Protein AF-A0A7S1MMY6-F1 (afdb_monomer_lite)

InterPro domains:
  IPR017853 Glycoside hydrolase superfamily [SSF51445] (2-80)

Sequence (118 aa):
HTAHFVENHDEPRSAAALGGQQQAFVGSVVASTIPGLRLFYFGQFDGFSAKLDVQLRRATKQAPNEALHRQYTALLRVLKDNVFHEGVWKYIPVPKVGSGWRLAAWRWASRDGAKKRL

Radius of gyration: 16.98 Å; chains: 1; bounding box: 49×42×37 Å

pLDDT: mean 91.12, std 12.43, range [36.44, 98.62]

Secondary structure (DSSP, 8-state):
--EE-S--SSSPPHHHHTTSHHHHHHHHHHHHHSSSEE---TTTTTT--S---GGGT--------HHHHHHHHHHHHHHTSTHHHHSEEEEEPPP-TTTGGG--EEEEE-S--S----

Organism: Alexandrium catenella (NCBI:txid2925)

Structure (mmCIF, N/CA/C/O backbone):
data_AF-A0A7S1MMY6-F1
#
_entry.id   AF-A0A7S1MMY6-F1
#
loop_
_atom_site.group_PDB
_atom_site.id
_atom_site.type_symbol
_atom_site.label_atom_id
_atom_site.label_alt_id
_atom_site.label_comp_id
_atom_site.label_asym_id
_atom_site.label_entity_id
_atom_site.label_seq_id
_atom_site.pdbx_PDB_ins_code
_atom_site.Cartn_x
_atom_site.Cartn_y
_atom_site.Cartn_z
_atom_site.occupancy
_atom_site.B_iso_or_equiv
_atom_site.auth_seq_id
_atom_site.auth_comp_id
_atom_site.auth_asym_id
_atom_site.auth_atom_id
_atom_site.pdbx_PDB_model_num
ATOM 1 N N . HIS A 1 1 ? 0.241 -11.903 16.278 1.00 72.19 1 HIS A N 1
ATOM 2 C CA . HIS A 1 1 ? 0.608 -10.691 15.513 1.00 72.19 1 HIS A CA 1
ATOM 3 C C . HIS A 1 1 ? 0.697 -11.046 14.035 1.00 72.19 1 HIS A C 1
ATOM 5 O O . HIS A 1 1 ? 1.135 -12.149 13.739 1.00 72.19 1 HIS A O 1
ATOM 11 N N . THR A 1 2 ? 0.257 -10.166 13.132 1.00 93.81 2 THR A N 1
ATOM 12 C CA . THR A 1 2 ? 0.334 -10.357 11.669 1.00 93.81 2 THR A CA 1
ATOM 13 C C . THR A 1 2 ? 1.368 -9.412 11.060 1.00 93.81 2 THR A C 1
ATOM 15 O O . THR A 1 2 ? 1.646 -8.351 11.627 1.00 93.81 2 THR A O 1
ATOM 18 N N . ALA A 1 3 ? 1.918 -9.782 9.906 1.00 96.00 3 ALA A N 1
ATOM 19 C CA . ALA A 1 3 ? 2.784 -8.936 9.094 1.00 96.00 3 ALA A CA 1
ATOM 20 C C . ALA A 1 3 ? 2.180 -8.778 7.701 1.00 96.00 3 ALA A C 1
ATOM 22 O O . ALA A 1 3 ? 1.674 -9.747 7.140 1.00 96.00 3 ALA A O 1
ATOM 23 N N . HIS A 1 4 ? 2.242 -7.563 7.165 1.00 97.19 4 HIS A N 1
ATOM 24 C CA . HIS A 1 4 ? 1.648 -7.201 5.886 1.00 97.19 4 HIS A CA 1
ATOM 25 C C . HIS A 1 4 ? 2.718 -6.631 4.963 1.00 97.19 4 HIS A C 1
ATOM 27 O O . HIS A 1 4 ? 3.484 -5.740 5.344 1.00 97.19 4 HIS A O 1
ATOM 33 N N . PHE A 1 5 ? 2.760 -7.161 3.748 1.00 97.06 5 PHE A N 1
ATOM 34 C CA . PHE A 1 5 ? 3.650 -6.754 2.669 1.00 97.06 5 PHE A CA 1
ATOM 35 C C . PHE A 1 5 ? 2.999 -7.098 1.333 1.00 97.06 5 PHE A C 1
ATOM 37 O O . PHE A 1 5 ? 2.087 -7.920 1.277 1.00 97.06 5 PHE A O 1
ATOM 44 N N . VAL A 1 6 ? 3.465 -6.461 0.262 1.00 97.19 6 VAL A N 1
ATOM 45 C CA . VAL A 1 6 ? 3.026 -6.766 -1.111 1.00 97.19 6 VAL A CA 1
ATOM 46 C C . VAL A 1 6 ? 4.112 -7.431 -1.945 1.00 97.19 6 VAL A C 1
ATOM 48 O O . VAL A 1 6 ? 3.870 -7.788 -3.091 1.00 97.19 6 VAL A O 1
ATOM 51 N N . GLU A 1 7 ? 5.323 -7.543 -1.404 1.00 94.94 7 GLU A N 1
ATOM 52 C CA . GLU A 1 7 ? 6.489 -7.977 -2.156 1.00 94.94 7 GLU A CA 1
ATOM 53 C C . GLU A 1 7 ? 7.519 -8.650 -1.249 1.00 94.94 7 GLU A C 1
ATOM 55 O O . GLU A 1 7 ? 7.776 -8.192 -0.134 1.00 94.94 7 GLU A O 1
ATOM 60 N N . ASN A 1 8 ? 8.115 -9.732 -1.743 1.00 93.50 8 ASN A N 1
ATOM 61 C CA . ASN A 1 8 ? 9.243 -10.429 -1.137 1.00 93.50 8 ASN A CA 1
ATOM 62 C C . ASN A 1 8 ? 10.214 -10.900 -2.243 1.00 93.50 8 ASN A C 1
ATOM 64 O O . ASN A 1 8 ? 10.113 -10.477 -3.393 1.00 93.50 8 ASN A O 1
ATOM 68 N N . HIS A 1 9 ? 11.184 -11.745 -1.891 1.00 90.50 9 HIS A N 1
ATOM 69 C CA . HIS A 1 9 ? 12.194 -12.250 -2.827 1.00 90.50 9 HIS A CA 1
ATOM 70 C C . HIS A 1 9 ? 11.784 -13.534 -3.575 1.00 90.50 9 HIS A C 1
ATOM 72 O O . HIS A 1 9 ? 12.388 -13.869 -4.596 1.00 90.50 9 HIS A O 1
ATOM 78 N N . ASP A 1 10 ? 10.773 -14.250 -3.085 1.00 90.81 10 ASP A N 1
ATOM 79 C CA . ASP A 1 10 ? 10.361 -15.554 -3.610 1.00 90.81 10 ASP A CA 1
ATOM 80 C C . ASP A 1 10 ? 9.364 -15.421 -4.768 1.00 90.81 10 ASP A C 1
ATOM 82 O O . ASP A 1 10 ? 9.362 -16.235 -5.697 1.00 90.81 10 ASP A O 1
ATOM 86 N N . GLU A 1 11 ? 8.577 -14.349 -4.781 1.00 91.69 11 GLU A N 1
ATOM 87 C CA . GLU A 1 11 ? 7.531 -14.086 -5.771 1.00 91.69 11 GLU A CA 1
ATOM 88 C C . GLU A 1 11 ? 7.954 -13.028 -6.812 1.00 91.69 11 GLU A C 1
ATOM 90 O O . GLU A 1 11 ? 8.955 -12.322 -6.636 1.00 91.69 11 GLU A O 1
ATOM 95 N N . PRO A 1 12 ? 7.239 -12.911 -7.949 1.00 92.81 12 PRO A N 1
ATOM 96 C CA . PRO A 1 12 ? 7.363 -11.746 -8.819 1.00 92.81 12 PRO A CA 1
ATOM 97 C C . PRO A 1 12 ? 7.111 -10.449 -8.045 1.00 92.81 12 PRO A C 1
ATOM 99 O O . PRO A 1 12 ? 6.294 -10.410 -7.127 1.00 92.81 12 PRO A O 1
ATOM 102 N N . ARG A 1 13 ? 7.776 -9.360 -8.445 1.00 95.38 13 ARG A N 1
ATOM 103 C CA . ARG A 1 13 ? 7.569 -8.066 -7.786 1.00 95.38 13 ARG A CA 1
ATOM 104 C C . ARG A 1 13 ? 6.124 -7.600 -7.914 1.00 95.38 13 ARG A C 1
ATOM 106 O O . ARG A 1 13 ? 5.463 -7.848 -8.925 1.00 95.38 13 ARG A O 1
ATOM 113 N N . SER A 1 14 ? 5.664 -6.845 -6.922 1.00 96.81 14 SER A N 1
ATOM 114 C CA . SER A 1 14 ? 4.295 -6.333 -6.840 1.00 96.81 14 SER A CA 1
ATOM 115 C C . SER A 1 14 ? 3.905 -5.526 -8.082 1.00 96.81 14 SER A C 1
ATOM 117 O O . SER A 1 14 ? 2.798 -5.676 -8.593 1.00 96.81 14 SER A O 1
ATOM 119 N N . ALA A 1 15 ? 4.833 -4.738 -8.636 1.00 96.50 15 ALA A N 1
ATOM 120 C CA . ALA A 1 15 ? 4.615 -3.978 -9.867 1.00 96.50 15 ALA A CA 1
ATOM 121 C C . ALA A 1 15 ? 4.309 -4.869 -11.085 1.00 96.50 15 ALA A C 1
ATOM 123 O O . ALA A 1 15 ? 3.572 -4.444 -11.972 1.00 96.50 15 ALA A O 1
ATOM 124 N N . ALA A 1 16 ? 4.844 -6.093 -11.129 1.00 94.75 16 ALA A N 1
ATOM 125 C CA . ALA A 1 16 ? 4.544 -7.071 -12.172 1.00 94.75 16 ALA A CA 1
ATOM 126 C C . ALA A 1 16 ? 3.257 -7.858 -11.867 1.00 94.75 16 ALA A C 1
ATOM 128 O O . ALA A 1 16 ? 2.446 -8.072 -12.762 1.00 94.75 16 ALA A O 1
ATOM 129 N N . ALA A 1 17 ? 3.045 -8.252 -10.607 1.00 95.56 17 ALA A N 1
ATOM 130 C CA . ALA A 1 17 ? 1.915 -9.092 -10.203 1.00 95.56 17 ALA A CA 1
ATOM 131 C C . ALA A 1 17 ? 0.571 -8.343 -10.116 1.00 95.56 17 ALA A C 1
ATOM 133 O O . ALA A 1 17 ? -0.479 -8.932 -10.360 1.00 95.56 17 ALA A O 1
ATOM 134 N N . LEU A 1 18 ? 0.584 -7.050 -9.774 1.00 95.38 18 LEU A N 1
ATOM 135 C CA . LEU A 1 18 ? -0.625 -6.259 -9.496 1.00 95.38 18 LEU A CA 1
ATOM 136 C C . LEU A 1 18 ? -1.055 -5.353 -10.661 1.00 95.38 18 LEU A C 1
ATOM 138 O O . LEU A 1 18 ? -1.979 -4.558 -10.510 1.00 95.38 18 LEU A O 1
ATOM 142 N N . GLY A 1 19 ? -0.421 -5.473 -11.829 1.00 94.81 19 GLY A N 1
ATOM 143 C CA . GLY A 1 19 ? -0.809 -4.722 -13.029 1.00 94.81 19 GLY A CA 1
ATOM 144 C C . GLY A 1 19 ? -0.174 -3.336 -13.156 1.00 94.81 19 GLY A C 1
ATOM 145 O O . GLY A 1 19 ? -0.718 -2.481 -13.851 1.00 94.81 19 GLY A O 1
ATOM 146 N N . GLY A 1 20 ? 0.972 -3.111 -12.508 1.00 97.06 20 GLY A N 1
ATOM 147 C CA . GLY A 1 20 ? 1.773 -1.899 -12.659 1.00 97.06 20 GLY A CA 1
ATOM 148 C C . GLY A 1 20 ? 2.217 -1.274 -11.338 1.00 97.06 20 GLY A C 1
ATOM 149 O O . GLY A 1 20 ? 1.762 -1.626 -10.249 1.00 97.06 20 GLY A O 1
ATOM 150 N N . GLN A 1 21 ? 3.113 -0.291 -11.443 1.00 97.56 21 GLN A N 1
ATOM 151 C CA . GLN A 1 21 ? 3.682 0.425 -10.294 1.00 97.56 21 GLN A CA 1
ATOM 152 C C . GLN A 1 21 ? 2.619 1.142 -9.445 1.00 97.56 21 GLN A C 1
ATOM 154 O O . GLN A 1 21 ? 2.726 1.169 -8.221 1.00 97.56 21 GLN A O 1
ATOM 159 N N . GLN A 1 22 ? 1.582 1.706 -10.075 1.00 97.88 22 GLN A N 1
ATOM 160 C CA . GLN A 1 22 ? 0.532 2.433 -9.354 1.00 97.88 22 GLN A CA 1
ATOM 161 C C . GLN A 1 22 ? -0.377 1.485 -8.564 1.00 97.88 22 GLN A C 1
ATOM 163 O O . GLN A 1 22 ? -0.681 1.745 -7.404 1.00 97.88 22 GLN A O 1
ATOM 168 N N . GLN A 1 23 ? -0.755 0.345 -9.139 1.00 97.69 23 GLN A N 1
ATOM 169 C CA . GLN A 1 23 ? -1.536 -0.686 -8.456 1.00 97.69 23 GLN A CA 1
ATOM 170 C C . GLN A 1 23 ? -0.741 -1.311 -7.304 1.00 97.69 23 GLN A C 1
ATOM 172 O O . GLN A 1 23 ? -1.282 -1.512 -6.217 1.00 97.69 23 GLN A O 1
ATOM 177 N N . ALA A 1 24 ? 0.561 -1.534 -7.500 1.00 98.06 24 ALA A N 1
ATOM 178 C CA . ALA A 1 24 ? 1.464 -1.966 -6.439 1.00 98.06 24 ALA A CA 1
ATOM 179 C C . ALA A 1 24 ? 1.572 -0.952 -5.290 1.00 98.06 24 ALA A C 1
ATOM 181 O O . ALA A 1 24 ? 1.537 -1.328 -4.114 1.00 98.06 24 ALA A O 1
ATOM 182 N N . PHE A 1 25 ? 1.644 0.343 -5.608 1.00 98.56 25 PHE A N 1
ATOM 183 C CA . PHE A 1 25 ? 1.600 1.402 -4.602 1.00 98.56 25 PHE A CA 1
ATOM 184 C C . PHE A 1 25 ? 0.279 1.401 -3.828 1.00 98.56 25 PHE A C 1
ATOM 186 O O . PHE A 1 25 ? 0.302 1.431 -2.600 1.00 98.56 25 PHE A O 1
A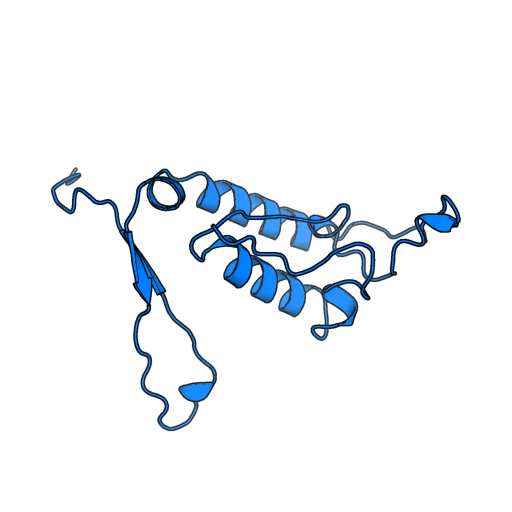TOM 193 N N . VAL A 1 26 ? -0.868 1.276 -4.506 1.00 98.12 26 VAL A N 1
ATOM 194 C CA . VAL A 1 26 ? -2.180 1.163 -3.843 1.00 98.12 26 VAL A CA 1
ATOM 195 C C . VAL A 1 26 ? -2.227 -0.056 -2.916 1.00 98.12 26 VAL A C 1
ATOM 197 O O . VAL A 1 26 ? -2.650 0.070 -1.767 1.00 98.12 26 VAL A O 1
ATOM 200 N N . GLY A 1 27 ? -1.726 -1.213 -3.357 1.00 98.00 27 GLY A N 1
ATOM 201 C CA . GLY A 1 27 ? -1.592 -2.396 -2.501 1.00 98.00 27 GLY A CA 1
ATOM 202 C C . GLY A 1 27 ? -0.718 -2.133 -1.270 1.00 98.00 27 GLY A C 1
ATOM 203 O O . GLY A 1 27 ? -1.049 -2.557 -0.164 1.00 98.00 27 GLY A O 1
ATOM 204 N N . SER A 1 28 ? 0.361 -1.367 -1.433 1.00 98.31 28 SER A N 1
ATOM 205 C CA . SER A 1 28 ? 1.249 -0.978 -0.332 1.00 98.31 28 SER A CA 1
ATOM 206 C C . SER A 1 28 ? 0.566 -0.040 0.657 1.00 98.31 28 SER A C 1
ATOM 208 O O . SER A 1 28 ? 0.741 -0.194 1.864 1.00 98.31 28 SER A O 1
ATOM 210 N N . VAL A 1 29 ? -0.251 0.904 0.181 1.00 98.50 29 VAL A N 1
ATOM 211 C CA . VAL A 1 29 ? -1.094 1.751 1.040 1.00 98.50 29 VAL A CA 1
ATOM 212 C C . VAL A 1 29 ? -2.033 0.877 1.870 1.00 98.50 29 VAL A C 1
ATOM 214 O O . VAL A 1 29 ? -2.098 1.049 3.084 1.00 98.50 29 VAL A O 1
ATOM 217 N N . VAL A 1 30 ? -2.701 -0.103 1.257 1.00 97.94 30 VAL A N 1
ATOM 218 C CA . VAL A 1 30 ? -3.582 -1.048 1.966 1.00 97.94 30 VAL A CA 1
ATOM 219 C C . VAL A 1 30 ? -2.802 -1.824 3.033 1.00 97.94 30 VAL A C 1
ATOM 221 O O . VAL A 1 30 ? -3.125 -1.723 4.215 1.00 97.94 30 VAL A O 1
ATOM 224 N N . ALA A 1 31 ? -1.744 -2.542 2.641 1.00 97.81 31 ALA A N 1
ATOM 225 C CA . ALA A 1 31 ? -0.947 -3.388 3.534 1.00 97.81 31 ALA A CA 1
ATOM 226 C C . ALA A 1 31 ? -0.345 -2.597 4.705 1.00 97.81 31 ALA A C 1
ATOM 228 O O . ALA A 1 31 ? -0.296 -3.072 5.838 1.00 97.81 31 ALA A O 1
ATOM 229 N N . SER A 1 32 ? 0.087 -1.364 4.442 1.00 97.88 32 SER A N 1
ATOM 230 C CA . SER A 1 32 ? 0.737 -0.517 5.440 1.00 97.88 32 SER A CA 1
ATOM 231 C C . SER A 1 32 ? -0.234 0.226 6.361 1.00 97.88 32 SER A C 1
ATOM 233 O O . SER A 1 32 ? 0.181 0.691 7.417 1.00 97.88 32 SER A O 1
ATOM 235 N N . THR A 1 33 ? -1.521 0.331 6.024 1.00 97.62 33 THR A N 1
ATOM 236 C CA . THR A 1 33 ? -2.504 1.083 6.829 1.00 97.62 33 THR A CA 1
ATOM 237 C C . THR A 1 33 ? -3.522 0.195 7.544 1.00 97.62 33 THR A C 1
ATOM 239 O O . THR A 1 33 ? -4.459 0.716 8.150 1.00 97.62 33 THR A O 1
ATOM 242 N N . ILE A 1 34 ? -3.330 -1.124 7.550 1.00 97.12 34 ILE A N 1
ATOM 243 C CA . ILE A 1 34 ? -4.058 -2.066 8.415 1.00 97.12 34 ILE A CA 1
ATOM 244 C C . ILE A 1 34 ? -3.200 -2.482 9.630 1.00 97.12 34 ILE A C 1
ATOM 246 O O . ILE A 1 34 ? -1.979 -2.306 9.608 1.00 97.12 34 ILE A O 1
ATOM 250 N N . PRO A 1 35 ? -3.797 -2.991 10.728 1.00 96.25 35 PRO A N 1
ATOM 251 C CA . PRO A 1 35 ? -3.050 -3.335 11.940 1.00 96.25 35 PRO A CA 1
ATOM 252 C C . PRO A 1 35 ? -2.070 -4.491 11.726 1.00 96.25 35 PRO A C 1
ATOM 254 O O . PRO A 1 35 ? -2.452 -5.545 11.218 1.00 96.25 35 PRO A O 1
ATOM 257 N N . GLY A 1 36 ? -0.827 -4.323 12.175 1.00 95.38 36 GLY A N 1
ATOM 258 C CA . GLY A 1 36 ? 0.222 -5.340 12.089 1.00 95.38 36 GLY A CA 1
ATOM 259 C C . GLY A 1 36 ? 1.594 -4.742 11.794 1.00 95.38 36 GLY A C 1
ATOM 260 O O . GLY A 1 36 ? 1.755 -3.523 11.719 1.00 95.38 36 GLY A O 1
ATOM 261 N N . LEU A 1 37 ? 2.586 -5.617 11.624 1.00 96.06 37 LEU A N 1
ATOM 262 C CA . LEU A 1 37 ? 3.899 -5.231 11.111 1.00 96.06 37 LEU A CA 1
ATOM 263 C C . LEU A 1 37 ? 3.777 -4.816 9.641 1.00 96.06 37 LEU A C 1
ATOM 265 O O . LEU A 1 37 ? 3.039 -5.437 8.878 1.00 96.06 37 LEU A O 1
ATOM 269 N N . ARG A 1 38 ? 4.528 -3.786 9.250 1.00 96.25 38 ARG A N 1
ATOM 270 C CA . ARG A 1 38 ? 4.568 -3.245 7.886 1.00 96.25 38 ARG A CA 1
ATOM 271 C C . ARG A 1 38 ? 5.942 -3.533 7.318 1.00 96.25 38 ARG A C 1
ATOM 273 O O . ARG A 1 38 ? 6.927 -3.057 7.880 1.00 96.25 38 ARG A O 1
ATOM 280 N N . LEU A 1 39 ? 6.014 -4.300 6.240 1.00 97.12 39 LEU A N 1
ATOM 281 C CA . LEU A 1 39 ? 7.284 -4.620 5.598 1.00 97.12 39 LEU A CA 1
ATOM 282 C C . LEU A 1 39 ? 7.273 -4.094 4.163 1.00 97.12 39 LEU A C 1
ATOM 284 O O . LEU A 1 39 ? 6.302 -4.261 3.427 1.00 97.12 39 LEU A O 1
ATOM 288 N N . PHE A 1 40 ? 8.374 -3.449 3.791 1.00 97.50 40 PHE A N 1
ATOM 289 C CA . PHE A 1 40 ? 8.634 -2.959 2.444 1.00 97.50 40 PHE A CA 1
ATOM 290 C C . PHE A 1 40 ? 9.899 -3.628 1.923 1.00 97.50 40 PHE A C 1
ATOM 292 O O . PHE A 1 40 ? 10.855 -3.823 2.677 1.00 97.50 40 PHE A O 1
ATOM 299 N N . TYR A 1 41 ? 9.905 -3.979 0.642 1.00 95.69 41 TYR A N 1
ATOM 300 C CA . TYR A 1 41 ? 11.021 -4.678 0.023 1.00 95.69 41 TYR A CA 1
ATOM 301 C C . TYR A 1 41 ? 11.971 -3.714 -0.704 1.00 95.69 41 TYR A C 1
ATOM 303 O O . TYR A 1 41 ? 11.575 -2.658 -1.201 1.00 95.69 41 TYR A O 1
ATOM 311 N N . PHE A 1 42 ? 13.255 -4.066 -0.772 1.00 92.69 42 PHE A N 1
ATOM 312 C CA . PHE A 1 42 ? 14.276 -3.232 -1.410 1.00 92.69 42 PHE A CA 1
ATOM 313 C C . PHE A 1 42 ? 13.953 -2.975 -2.891 1.00 92.69 42 PHE A C 1
ATOM 315 O O . PHE A 1 42 ? 13.739 -3.924 -3.648 1.00 92.69 42 PHE A O 1
ATOM 322 N N . GLY A 1 43 ? 13.952 -1.706 -3.316 1.00 94.31 43 GLY A N 1
ATOM 323 C CA . GLY A 1 43 ? 13.611 -1.282 -4.683 1.00 94.31 43 GLY A CA 1
ATOM 324 C C . GLY A 1 43 ? 12.109 -1.121 -4.955 1.00 94.31 43 GLY A C 1
ATOM 325 O O . GLY A 1 43 ? 11.727 -0.677 -6.036 1.00 94.31 43 GLY A O 1
ATOM 326 N N . GLN A 1 44 ? 11.245 -1.430 -3.979 1.00 96.12 44 GLN A N 1
ATOM 327 C CA . GLN A 1 44 ? 9.794 -1.260 -4.109 1.00 96.12 44 GLN A CA 1
ATOM 328 C C . GLN A 1 44 ? 9.410 0.216 -4.302 1.00 96.1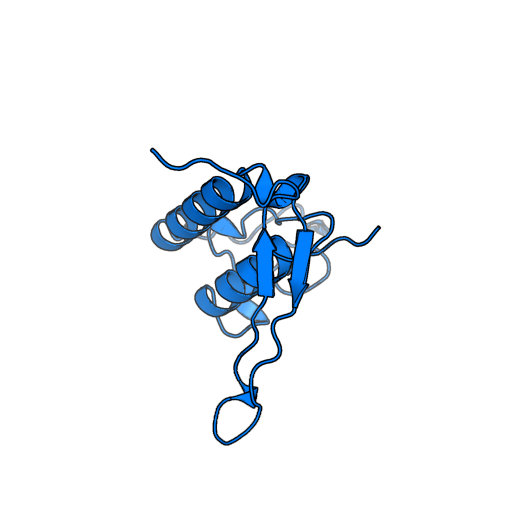2 44 GLN A C 1
ATOM 330 O O . GLN A 1 44 ? 8.539 0.531 -5.112 1.00 96.12 44 GLN A O 1
ATOM 335 N N . PHE A 1 45 ? 10.082 1.136 -3.598 1.00 97.69 45 PHE A N 1
ATOM 336 C CA . PHE A 1 45 ? 9.792 2.575 -3.694 1.00 97.69 45 PHE A CA 1
ATOM 337 C C . PHE A 1 45 ? 10.261 3.178 -5.014 1.00 97.69 45 PHE A C 1
ATOM 339 O O . PHE A 1 45 ? 9.675 4.139 -5.505 1.00 97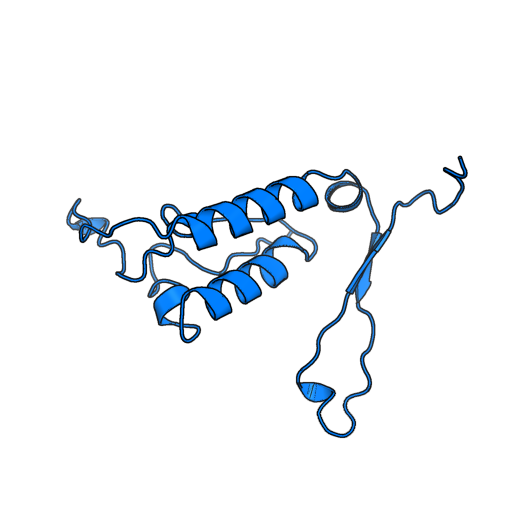.69 45 PHE A O 1
ATOM 346 N N . ASP A 1 46 ? 11.281 2.561 -5.600 1.00 96.94 46 ASP A N 1
ATOM 347 C CA . ASP A 1 46 ? 11.850 2.920 -6.893 1.00 96.94 46 ASP A CA 1
ATOM 348 C C . ASP A 1 46 ? 11.053 2.319 -8.060 1.00 96.94 46 ASP A C 1
ATOM 350 O O . ASP A 1 46 ? 11.309 2.640 -9.219 1.00 96.94 46 ASP A O 1
ATOM 354 N N . GLY A 1 47 ? 10.061 1.470 -7.767 1.00 95.44 47 GLY A N 1
ATOM 355 C CA . GLY A 1 47 ? 9.168 0.882 -8.760 1.00 95.44 47 GLY A CA 1
ATOM 356 C C . GLY A 1 47 ? 9.793 -0.257 -9.553 1.00 95.44 47 GLY A C 1
ATOM 357 O O . GLY A 1 47 ? 9.360 -0.520 -10.678 1.00 95.44 47 GLY A O 1
ATOM 358 N N . PHE A 1 48 ? 10.806 -0.923 -8.996 1.00 95.25 48 PHE A N 1
ATOM 359 C CA . PHE A 1 48 ? 11.435 -2.063 -9.654 1.00 95.25 48 PHE A CA 1
ATOM 360 C C . PHE A 1 48 ? 10.397 -3.159 -9.917 1.00 95.25 48 PHE A C 1
ATOM 362 O O . PHE A 1 48 ? 9.615 -3.521 -9.041 1.00 95.25 48 PHE A O 1
ATOM 369 N N . SER A 1 49 ? 10.390 -3.688 -11.139 1.00 93.75 49 SER A N 1
ATOM 370 C CA . SER A 1 49 ? 9.431 -4.698 -11.600 1.00 93.75 49 SER A CA 1
ATOM 371 C C . SER A 1 49 ? 10.091 -6.038 -11.916 1.00 93.75 49 SER A C 1
ATOM 373 O O . SER A 1 49 ? 9.436 -7.075 -11.835 1.00 93.75 49 SER A O 1
ATOM 375 N N . ALA A 1 50 ? 11.394 -6.050 -12.213 1.00 89.69 50 ALA A N 1
ATOM 376 C CA . ALA A 1 50 ? 12.136 -7.295 -12.381 1.00 89.69 50 ALA A CA 1
ATOM 377 C C . ALA A 1 50 ? 12.368 -7.989 -11.027 1.00 89.69 50 ALA A C 1
ATOM 379 O O . ALA A 1 50 ? 12.819 -7.356 -10.062 1.00 89.69 50 ALA A O 1
ATOM 380 N N . LYS A 1 51 ? 12.095 -9.300 -10.968 1.00 83.88 51 LYS A N 1
ATOM 381 C CA . LYS A 1 51 ? 12.403 -10.137 -9.800 1.00 83.88 51 LYS A CA 1
ATOM 382 C C . LYS A 1 51 ? 13.898 -10.045 -9.473 1.00 83.88 51 LYS A C 1
ATOM 384 O O . LYS A 1 51 ? 14.739 -10.004 -10.370 1.00 83.88 51 LYS A O 1
ATOM 389 N N . LEU A 1 52 ? 14.222 -9.961 -8.183 1.00 77.94 52 LEU A N 1
ATOM 390 C CA . LEU A 1 52 ? 15.608 -9.969 -7.731 1.00 77.94 52 LEU A CA 1
ATOM 391 C C . LEU A 1 52 ? 16.097 -11.416 -7.628 1.00 77.94 52 LEU A C 1
ATOM 393 O O . LEU A 1 52 ? 15.715 -12.132 -6.705 1.00 77.94 52 LEU A O 1
ATOM 397 N N . ASP A 1 53 ? 16.973 -11.829 -8.542 1.00 77.31 53 ASP A N 1
ATOM 398 C CA . ASP A 1 53 ? 17.596 -13.154 -8.502 1.00 77.31 53 ASP A CA 1
ATOM 399 C C . ASP A 1 53 ? 18.723 -13.188 -7.462 1.00 77.31 53 ASP A C 1
ATOM 401 O O . ASP A 1 53 ? 19.914 -13.174 -7.785 1.00 77.31 53 ASP A O 1
ATOM 405 N N . VAL A 1 54 ? 18.344 -13.244 -6.182 1.00 76.31 54 VAL A N 1
ATOM 406 C CA . VAL A 1 54 ? 19.291 -13.248 -5.053 1.00 76.31 54 VAL A CA 1
ATOM 407 C C . VAL A 1 54 ? 20.334 -14.366 -5.163 1.00 76.31 54 VAL A C 1
ATOM 409 O O . VAL A 1 54 ? 21.499 -14.155 -4.829 1.00 76.31 54 VAL A O 1
ATOM 412 N N . GLN A 1 55 ? 19.948 -15.518 -5.725 1.00 77.19 55 GLN A N 1
ATOM 413 C CA . GLN A 1 55 ? 20.822 -16.679 -5.939 1.00 77.19 55 GLN A CA 1
ATOM 414 C C . GLN A 1 55 ? 21.980 -16.386 -6.899 1.00 77.19 55 GLN A C 1
ATOM 416 O O . GLN A 1 55 ? 23.053 -16.971 -6.791 1.00 77.19 55 GLN A O 1
ATOM 421 N N . LEU A 1 56 ? 21.787 -15.449 -7.826 1.00 78.25 56 LEU A N 1
ATOM 422 C CA . LEU A 1 56 ? 22.771 -15.102 -8.846 1.00 78.25 56 LEU A CA 1
ATOM 423 C C . LEU A 1 56 ? 23.628 -13.895 -8.447 1.00 78.25 56 LEU A C 1
ATOM 425 O O . LEU A 1 56 ? 24.440 -13.441 -9.253 1.00 78.25 56 LEU A O 1
ATOM 429 N N . ARG A 1 57 ? 23.433 -13.351 -7.231 1.00 75.56 57 ARG A N 1
ATOM 430 C CA . ARG A 1 57 ? 24.080 -12.123 -6.725 1.00 75.56 57 ARG A CA 1
ATOM 431 C C . ARG A 1 57 ? 24.045 -10.963 -7.732 1.00 75.56 57 ARG A C 1
ATOM 433 O O . ARG A 1 57 ? 24.924 -10.104 -7.734 1.00 75.56 57 ARG A O 1
ATOM 440 N N . ARG A 1 58 ? 23.031 -10.939 -8.600 1.00 75.88 58 ARG A N 1
ATOM 441 C CA . ARG A 1 58 ? 22.864 -9.944 -9.660 1.00 75.88 58 ARG A CA 1
ATOM 442 C C . ARG A 1 58 ? 21.428 -9.451 -9.677 1.00 75.88 58 ARG A C 1
ATOM 444 O O . ARG A 1 58 ? 20.497 -10.198 -9.399 1.00 75.88 58 ARG A O 1
ATOM 451 N N . ALA A 1 59 ? 21.267 -8.190 -10.044 1.00 79.62 59 ALA A N 1
ATOM 452 C CA . ALA A 1 59 ? 19.977 -7.565 -10.268 1.00 79.62 59 ALA A CA 1
ATOM 453 C C . ALA A 1 59 ? 19.963 -6.964 -11.671 1.00 79.62 59 ALA A C 1
ATOM 455 O O . ALA A 1 59 ? 20.970 -6.408 -12.121 1.00 79.62 59 ALA A O 1
ATOM 456 N N . THR A 1 60 ? 18.818 -7.021 -12.345 1.00 85.75 60 THR A N 1
ATOM 457 C CA . THR A 1 60 ? 18.605 -6.210 -13.544 1.00 85.75 60 THR A CA 1
ATOM 458 C C . THR A 1 60 ? 18.662 -4.740 -13.149 1.00 85.75 60 THR A C 1
ATOM 460 O O . THR A 1 60 ? 17.894 -4.295 -12.290 1.00 85.75 60 THR A O 1
ATOM 463 N N . LYS A 1 61 ? 19.577 -3.986 -13.770 1.00 87.69 61 LYS A N 1
ATOM 464 C CA . LYS A 1 61 ? 19.665 -2.535 -13.576 1.00 87.69 61 LYS A CA 1
ATOM 465 C C . LYS A 1 61 ? 18.350 -1.898 -14.017 1.00 87.69 61 LYS A C 1
ATOM 467 O O . LYS A 1 61 ? 17.907 -2.111 -15.141 1.00 87.69 61 LYS A O 1
ATOM 472 N N . GLN A 1 62 ? 17.747 -1.122 -13.128 1.00 92.81 62 GLN A N 1
ATOM 473 C CA . GLN A 1 62 ? 16.504 -0.398 -13.366 1.00 92.81 62 GLN A CA 1
ATOM 474 C C . GLN A 1 62 ? 16.693 1.035 -12.878 1.00 92.81 62 GLN A C 1
ATOM 476 O O . GLN A 1 62 ? 17.296 1.258 -11.827 1.00 92.81 62 GLN A O 1
ATOM 481 N N . ALA A 1 63 ? 16.214 2.001 -13.658 1.00 95.12 63 ALA A N 1
ATOM 482 C CA . ALA A 1 63 ? 16.191 3.389 -13.226 1.00 95.12 63 ALA A CA 1
ATOM 483 C C . ALA A 1 63 ? 15.056 3.580 -12.205 1.00 95.12 63 ALA A C 1
ATOM 485 O O . ALA A 1 63 ? 13.968 3.035 -12.412 1.00 95.12 63 ALA A O 1
ATOM 486 N N . PRO A 1 64 ? 15.284 4.326 -11.113 1.00 96.38 64 PRO A N 1
ATOM 487 C CA . PRO A 1 64 ? 14.240 4.596 -10.138 1.00 96.38 64 PRO A CA 1
ATOM 488 C C . PRO A 1 64 ? 13.148 5.492 -10.731 1.00 96.38 64 PRO A C 1
ATOM 490 O O . PRO A 1 64 ? 13.428 6.445 -11.458 1.00 96.38 64 PRO A O 1
ATOM 493 N N . ASN A 1 65 ? 11.893 5.223 -10.376 1.00 98.06 65 ASN A N 1
ATOM 494 C CA . ASN A 1 65 ? 10.794 6.150 -10.617 1.00 98.06 65 ASN A CA 1
ATOM 495 C C . ASN A 1 65 ? 10.718 7.172 -9.473 1.00 98.06 65 ASN A C 1
ATOM 497 O O . ASN A 1 65 ? 10.124 6.917 -8.425 1.00 98.06 65 ASN A O 1
ATOM 501 N N . GLU A 1 66 ? 11.282 8.359 -9.684 1.00 98.31 66 GLU A N 1
ATOM 502 C CA . GLU A 1 66 ? 11.315 9.409 -8.661 1.00 98.31 66 GLU A CA 1
ATOM 503 C C . GLU A 1 66 ? 9.925 9.874 -8.202 1.00 98.31 66 GLU A C 1
ATOM 505 O O . GLU A 1 66 ? 9.738 10.236 -7.039 1.00 98.31 66 GLU A O 1
ATOM 510 N N . ALA A 1 67 ? 8.935 9.887 -9.101 1.00 98.31 67 ALA A N 1
ATOM 511 C CA . ALA A 1 67 ? 7.578 10.296 -8.753 1.00 98.31 67 ALA A CA 1
ATOM 512 C C . ALA A 1 67 ? 6.937 9.294 -7.784 1.00 98.31 67 ALA A C 1
ATOM 514 O O . ALA A 1 67 ? 6.355 9.699 -6.777 1.00 98.31 67 ALA A O 1
ATOM 515 N N . LEU A 1 68 ? 7.117 7.997 -8.043 1.00 98.38 68 LEU A N 1
ATOM 516 C CA . LEU A 1 68 ? 6.680 6.923 -7.155 1.00 98.38 68 LEU A CA 1
ATOM 517 C C . LEU A 1 68 ? 7.425 6.963 -5.814 1.00 98.38 68 LEU A C 1
ATOM 519 O O . LEU A 1 68 ? 6.808 6.851 -4.754 1.00 98.38 68 LEU A O 1
ATOM 523 N N . HIS A 1 69 ? 8.733 7.213 -5.843 1.00 98.50 69 HIS A N 1
ATOM 524 C CA . HIS A 1 69 ? 9.536 7.326 -4.628 1.00 98.50 69 HIS A CA 1
ATOM 525 C C . HIS A 1 69 ? 9.023 8.460 -3.722 1.00 98.50 69 HIS A C 1
ATOM 527 O O . HIS A 1 69 ? 8.902 8.297 -2.502 1.00 98.50 69 HIS A O 1
ATOM 533 N N . ARG A 1 70 ? 8.627 9.602 -4.309 1.00 98.62 70 ARG A N 1
ATOM 534 C CA . ARG A 1 70 ? 7.976 10.704 -3.578 1.00 98.62 70 ARG A CA 1
ATOM 535 C C . ARG A 1 70 ? 6.632 10.289 -2.968 1.00 98.62 70 ARG A C 1
ATOM 537 O O . ARG A 1 70 ? 6.351 10.685 -1.836 1.00 98.62 70 ARG A O 1
ATOM 544 N N . GLN A 1 71 ? 5.833 9.473 -3.659 1.00 98.56 71 GLN A N 1
ATOM 545 C CA . GLN A 1 71 ? 4.571 8.937 -3.128 1.00 98.56 71 GLN A CA 1
ATOM 546 C C . GLN A 1 71 ? 4.804 8.024 -1.912 1.00 98.56 71 GLN A C 1
ATOM 548 O O . GLN A 1 71 ? 4.166 8.217 -0.876 1.00 98.56 71 GLN A O 1
ATOM 553 N N . TYR A 1 72 ? 5.762 7.094 -1.979 1.00 98.50 72 TYR A N 1
ATOM 554 C CA . TYR A 1 72 ? 6.131 6.260 -0.825 1.00 98.50 72 TYR A CA 1
ATOM 555 C C . TYR A 1 72 ? 6.696 7.081 0.335 1.00 98.50 72 TYR A C 1
ATOM 557 O O . TYR A 1 72 ? 6.351 6.841 1.490 1.00 98.50 72 TYR A O 1
ATOM 565 N N . THR A 1 73 ? 7.506 8.097 0.039 1.00 98.38 73 THR A N 1
ATOM 566 C CA . THR A 1 73 ? 8.021 9.022 1.058 1.00 98.38 73 THR A CA 1
ATOM 567 C C . THR A 1 73 ? 6.880 9.745 1.777 1.00 98.38 73 THR A C 1
ATOM 569 O O . THR A 1 73 ? 6.894 9.864 3.002 1.00 98.38 73 THR A O 1
ATOM 572 N N . ALA A 1 74 ? 5.867 10.208 1.038 1.00 98.62 74 ALA A N 1
ATOM 573 C CA . ALA A 1 74 ? 4.676 10.819 1.622 1.00 98.62 74 ALA A CA 1
ATOM 574 C C . ALA A 1 74 ? 3.877 9.816 2.473 1.00 98.62 74 ALA A C 1
ATOM 576 O O . ALA A 1 74 ? 3.485 10.149 3.591 1.00 98.62 74 ALA A O 1
ATOM 577 N N . LEU A 1 75 ? 3.708 8.577 1.997 1.00 98.50 75 LEU A N 1
ATOM 578 C CA . LEU A 1 75 ? 3.061 7.504 2.754 1.00 98.50 75 LEU A CA 1
ATOM 579 C C . LEU A 1 75 ? 3.784 7.240 4.083 1.00 98.50 75 LEU A C 1
ATOM 581 O O . LEU A 1 75 ? 3.145 7.227 5.130 1.00 98.50 75 LEU A O 1
ATOM 585 N N . LEU A 1 76 ? 5.113 7.106 4.077 1.00 98.19 76 LEU A N 1
ATOM 586 C CA . LEU A 1 76 ? 5.890 6.895 5.302 1.00 98.19 76 LEU A CA 1
ATOM 587 C C . LEU A 1 76 ? 5.756 8.050 6.302 1.00 98.19 76 LEU A C 1
ATOM 589 O O . LEU A 1 76 ? 5.709 7.808 7.507 1.00 98.19 76 LEU A O 1
ATOM 593 N N . ARG A 1 77 ? 5.654 9.298 5.824 1.00 98.38 77 ARG A N 1
ATOM 594 C CA . ARG A 1 77 ? 5.398 10.457 6.697 1.00 98.38 77 ARG A CA 1
ATOM 595 C C . ARG A 1 77 ? 4.041 10.356 7.388 1.00 98.38 77 ARG A C 1
ATOM 597 O O . ARG A 1 77 ? 3.966 10.641 8.576 1.00 98.38 77 ARG A O 1
ATOM 604 N N . VAL A 1 78 ? 3.001 9.920 6.674 1.00 97.75 78 VAL A N 1
ATOM 605 C CA . VAL A 1 78 ? 1.667 9.683 7.253 1.00 97.75 78 VAL A CA 1
ATOM 606 C C . VAL A 1 78 ? 1.711 8.542 8.271 1.00 97.75 78 VAL A C 1
ATOM 608 O O . VAL A 1 78 ? 1.192 8.677 9.374 1.00 97.75 78 VAL A O 1
ATOM 611 N N . LEU A 1 79 ? 2.383 7.439 7.934 1.00 97.44 79 LEU A N 1
ATOM 612 C CA . LEU A 1 79 ? 2.480 6.249 8.786 1.00 97.44 79 LEU A CA 1
ATOM 613 C C . LEU A 1 79 ? 3.263 6.465 10.089 1.00 97.44 79 LEU A C 1
ATOM 615 O O . LEU A 1 79 ? 3.179 5.603 10.963 1.00 97.44 79 LEU A O 1
ATOM 619 N N . LYS A 1 80 ? 4.017 7.569 10.199 1.00 96.81 80 LYS A N 1
ATOM 620 C CA . LYS A 1 80 ? 4.746 7.984 11.407 1.00 96.81 80 LYS A CA 1
ATOM 621 C C . LYS A 1 80 ? 3.828 8.582 12.480 1.00 96.81 80 LYS A C 1
ATOM 623 O O . LYS A 1 80 ? 4.248 8.711 13.625 1.0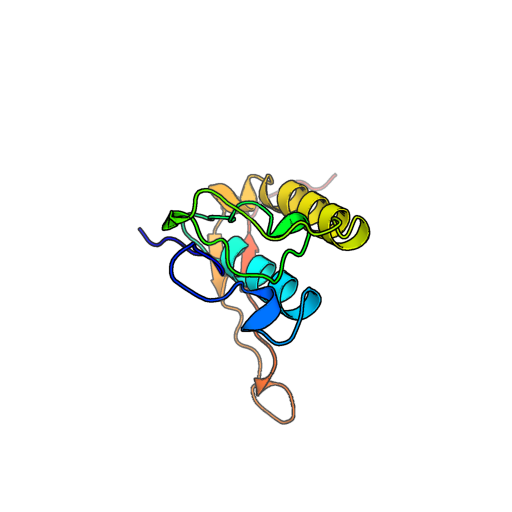0 96.81 80 LYS A O 1
ATOM 628 N N . ASP A 1 81 ? 2.609 8.987 12.128 1.00 96.56 81 ASP A N 1
ATOM 629 C CA . ASP A 1 81 ? 1.664 9.529 13.104 1.00 96.56 81 ASP A CA 1
ATOM 630 C C . ASP A 1 81 ? 1.322 8.478 14.177 1.00 96.56 81 ASP A C 1
ATOM 632 O O . ASP A 1 81 ? 1.059 7.313 13.863 1.00 96.56 81 ASP A O 1
ATOM 636 N N . ASN A 1 82 ? 1.293 8.884 15.450 1.00 95.44 82 ASN A N 1
ATOM 637 C CA . ASN A 1 82 ? 1.012 7.994 16.581 1.00 95.44 82 ASN A CA 1
ATOM 638 C C . ASN A 1 82 ? -0.332 7.264 16.453 1.00 95.44 82 ASN A C 1
ATOM 640 O O . ASN A 1 82 ? -0.482 6.168 16.993 1.00 95.44 82 ASN A O 1
ATOM 644 N N . VAL A 1 83 ? -1.296 7.799 15.696 1.00 96.19 83 VAL A N 1
ATOM 645 C CA . VAL A 1 83 ? -2.575 7.127 15.439 1.00 96.19 83 VAL A CA 1
ATOM 646 C C . VAL A 1 83 ? -2.391 5.744 14.803 1.00 96.19 83 VAL A C 1
ATOM 648 O O . VAL A 1 83 ? -3.189 4.845 15.051 1.00 96.19 83 VAL A O 1
ATOM 651 N N . PHE A 1 84 ? -1.318 5.544 14.037 1.00 95.81 84 PHE A N 1
ATOM 652 C CA . PHE A 1 84 ? -0.976 4.281 13.388 1.00 95.81 84 PHE A CA 1
ATOM 653 C C . PHE A 1 84 ? -0.230 3.294 14.300 1.00 95.81 84 PHE A C 1
ATOM 655 O O . PHE A 1 84 ? 0.000 2.157 13.884 1.00 95.81 84 PHE A O 1
ATOM 662 N N . HIS A 1 85 ? 0.161 3.716 15.504 1.00 93.38 85 HIS A N 1
ATOM 663 C CA . HIS A 1 85 ? 0.894 2.915 16.488 1.00 93.38 85 HIS A CA 1
ATOM 664 C C . HIS A 1 85 ? 0.036 2.608 17.721 1.00 93.38 85 HIS A C 1
ATOM 666 O O . HIS A 1 85 ? 0.004 1.476 18.199 1.00 93.38 85 HIS A O 1
ATOM 672 N N . GLU A 1 86 ? -0.697 3.610 18.200 1.00 93.94 86 GLU A N 1
ATOM 673 C CA . GLU A 1 86 ? -1.442 3.571 19.460 1.00 93.94 86 GLU A CA 1
ATOM 674 C C . GLU A 1 86 ? -2.956 3.701 19.253 1.00 93.94 86 GLU A C 1
ATOM 676 O O . GLU A 1 86 ? -3.738 3.396 20.156 1.00 93.94 86 GLU A O 1
ATOM 681 N N . GLY A 1 87 ? -3.394 4.125 18.065 1.00 95.38 87 GLY A N 1
ATOM 682 C CA . GLY A 1 87 ? -4.803 4.327 17.755 1.00 95.38 87 GLY A CA 1
ATOM 683 C C . GLY A 1 87 ? -5.616 3.037 17.639 1.00 95.38 87 GLY A C 1
ATOM 684 O O . GLY A 1 87 ? -5.122 1.911 17.725 1.00 95.38 87 GLY A O 1
ATOM 685 N N . VAL A 1 88 ? -6.917 3.220 17.433 1.00 96.50 88 VAL A N 1
ATOM 686 C CA . VAL A 1 88 ? -7.888 2.154 17.200 1.00 96.50 88 VAL A CA 1
ATOM 687 C C . VAL A 1 88 ? -8.228 2.109 15.721 1.00 96.50 88 VAL A C 1
ATOM 689 O O . VAL A 1 88 ? -8.774 3.066 15.167 1.00 96.50 88 VAL A O 1
ATOM 692 N N . TRP A 1 89 ? -7.949 0.969 15.098 1.00 97.06 89 TRP A N 1
ATOM 693 C CA . TRP A 1 89 ? -8.386 0.680 13.741 1.00 97.06 89 TRP A CA 1
ATOM 694 C C . TRP A 1 89 ? -9.821 0.159 13.729 1.00 97.06 89 TRP A C 1
ATOM 696 O O . TRP A 1 89 ? -10.192 -0.685 14.548 1.00 97.06 89 TRP A O 1
ATOM 706 N N . LYS A 1 90 ? -10.629 0.629 12.778 1.00 97.69 90 LYS A N 1
ATOM 707 C CA . LYS A 1 90 ? -11.958 0.075 12.501 1.00 97.69 90 LYS A CA 1
ATOM 708 C C . LYS A 1 90 ? -12.193 -0.013 11.001 1.00 97.69 90 LYS A C 1
ATOM 710 O O . LYS A 1 90 ? -12.046 0.989 10.299 1.00 97.69 90 LYS A O 1
ATOM 715 N N . TYR A 1 91 ? -12.634 -1.179 10.538 1.00 96.75 91 TYR A N 1
ATOM 716 C CA . TYR A 1 91 ? -13.208 -1.322 9.204 1.00 96.75 91 TYR A CA 1
ATOM 717 C C . TYR A 1 91 ? -14.480 -0.474 9.091 1.00 96.75 91 TYR A C 1
ATOM 719 O O . TYR A 1 91 ? -15.275 -0.410 10.032 1.00 96.75 91 TYR A O 1
ATOM 727 N N . ILE A 1 92 ? -14.665 0.180 7.948 1.00 96.50 92 ILE A N 1
ATOM 728 C CA . ILE A 1 92 ? -15.871 0.940 7.630 1.00 96.50 92 ILE A CA 1
ATOM 729 C C . ILE A 1 92 ? -16.632 0.142 6.570 1.00 96.50 92 ILE A C 1
ATOM 731 O O . ILE A 1 92 ? -16.140 0.013 5.448 1.00 96.50 92 ILE A O 1
ATOM 735 N N . PRO A 1 93 ? -17.821 -0.399 6.894 1.00 93.88 93 PRO A N 1
ATOM 736 C CA . PRO A 1 93 ? -18.650 -1.068 5.905 1.00 93.88 93 PRO A CA 1
ATOM 737 C C . PRO A 1 93 ? -19.019 -0.100 4.779 1.00 93.88 93 PRO A C 1
ATOM 739 O O . PRO A 1 93 ? -19.624 0.942 5.023 1.00 93.88 93 PRO A O 1
ATOM 742 N N . VAL A 1 94 ? -18.662 -0.454 3.545 1.00 93.62 94 VAL A N 1
ATOM 743 C CA . VAL A 1 94 ? -19.072 0.287 2.348 1.00 93.62 94 VAL A CA 1
ATOM 744 C C . VAL A 1 94 ? -20.243 -0.454 1.695 1.00 93.62 94 VAL A C 1
ATOM 746 O O . VAL A 1 94 ? -20.148 -1.674 1.511 1.00 93.62 94 VAL A O 1
ATOM 749 N N . PRO A 1 95 ? -21.352 0.230 1.346 1.00 92.38 95 PRO A N 1
ATOM 750 C CA . PRO A 1 95 ? -22.449 -0.392 0.613 1.00 92.38 95 PRO A CA 1
ATOM 751 C C . PRO A 1 95 ? -21.944 -1.031 -0.683 1.00 92.38 95 PRO A C 1
ATOM 753 O O . PRO A 1 95 ? -21.282 -0.378 -1.483 1.00 92.38 95 PRO A O 1
ATOM 756 N N . LYS A 1 96 ? -22.276 -2.304 -0.914 1.00 91.50 96 LYS A N 1
ATOM 757 C CA . LYS A 1 96 ? -21.813 -3.054 -2.097 1.00 91.50 96 LYS A CA 1
ATOM 758 C C . LYS A 1 96 ? -22.728 -2.920 -3.322 1.00 91.50 96 LYS A C 1
ATOM 760 O O . LYS A 1 96 ? -22.537 -3.627 -4.305 1.00 91.50 96 LYS A O 1
ATOM 765 N N . VAL A 1 97 ? -23.722 -2.033 -3.269 1.00 91.62 97 VAL A N 1
ATOM 766 C CA . VAL A 1 97 ? -24.664 -1.788 -4.372 1.00 91.62 97 VAL A CA 1
ATOM 767 C C . VAL A 1 97 ? -23.952 -1.059 -5.519 1.00 91.62 97 VAL A C 1
ATOM 769 O O . VAL A 1 97 ? -23.095 -0.204 -5.287 1.00 91.62 97 VAL A O 1
ATOM 772 N N . GLY A 1 98 ? -24.296 -1.392 -6.767 1.00 90.25 98 GLY A N 1
ATOM 773 C CA . GLY A 1 98 ? -23.705 -0.769 -7.954 1.00 90.25 98 GLY A CA 1
ATOM 774 C C . GLY A 1 98 ? -22.199 -1.027 -8.049 1.00 90.25 98 GLY A C 1
ATOM 775 O O . GLY A 1 98 ? -21.763 -2.173 -8.068 1.00 90.25 98 GLY A O 1
ATOM 776 N N . SER A 1 99 ? -21.390 0.034 -8.106 1.00 88.69 99 SER A N 1
ATOM 777 C CA . SER A 1 99 ? -19.921 -0.052 -8.142 1.00 88.69 99 SER A CA 1
ATOM 778 C C . SER A 1 99 ? -19.262 -0.128 -6.757 1.00 88.69 99 SER A C 1
ATOM 780 O O . SER A 1 99 ? -18.039 -0.256 -6.675 1.00 88.69 99 SER A O 1
ATOM 782 N N . GLY A 1 100 ? -20.039 -0.090 -5.668 1.00 86.69 100 GLY A N 1
ATOM 783 C CA . GLY A 1 100 ? -19.519 -0.040 -4.299 1.00 86.69 100 GLY A CA 1
ATOM 784 C C . GLY A 1 100 ? -18.705 -1.268 -3.872 1.00 86.69 100 GLY A C 1
ATOM 785 O O . GLY A 1 100 ? -17.851 -1.161 -2.997 1.00 86.69 100 GLY A O 1
ATOM 786 N N . TRP A 1 101 ? -18.869 -2.420 -4.536 1.00 89.94 101 TRP A N 1
ATOM 787 C CA . TRP A 1 101 ? -18.043 -3.618 -4.302 1.00 89.94 101 TRP A CA 1
ATOM 788 C C . TRP A 1 101 ? -16.552 -3.426 -4.625 1.00 89.94 101 TRP A C 1
ATOM 790 O O . TRP A 1 101 ? -15.732 -4.234 -4.196 1.00 89.94 101 TRP A O 1
ATOM 800 N N . ARG A 1 102 ? -16.192 -2.366 -5.361 1.00 91.50 102 ARG A N 1
ATOM 801 C CA . ARG A 1 102 ? -14.802 -2.003 -5.692 1.00 91.50 102 ARG A CA 1
ATOM 802 C C . ARG A 1 102 ? -14.117 -1.165 -4.613 1.00 91.50 102 ARG A C 1
ATOM 804 O O . ARG A 1 102 ? -12.956 -0.803 -4.778 1.00 91.50 102 ARG A O 1
ATOM 811 N N . LEU A 1 103 ? -14.832 -0.807 -3.549 1.00 93.38 103 LEU A N 1
ATOM 812 C CA . LEU A 1 103 ? -14.341 0.077 -2.503 1.00 93.38 103 LEU A CA 1
ATOM 813 C C . LEU A 1 103 ? -14.101 -0.696 -1.208 1.00 93.38 103 LEU A C 1
ATOM 815 O O . LEU A 1 103 ? -14.899 -1.535 -0.792 1.00 93.38 103 LEU A O 1
ATOM 819 N N . ALA A 1 104 ? -13.010 -0.347 -0.538 1.00 94.56 104 ALA A N 1
ATOM 820 C CA . ALA A 1 104 ? -12.733 -0.740 0.831 1.00 94.56 104 ALA A CA 1
ATOM 821 C C . ALA A 1 104 ? -12.394 0.516 1.633 1.00 94.56 104 ALA A C 1
ATOM 823 O O . ALA A 1 104 ? -11.750 1.429 1.117 1.00 94.56 104 ALA A O 1
ATOM 824 N N . ALA A 1 105 ? -12.843 0.565 2.885 1.00 96.38 105 ALA A N 1
ATOM 825 C CA . ALA A 1 105 ? -12.593 1.694 3.763 1.00 96.38 105 ALA A CA 1
ATOM 826 C C . ALA A 1 105 ? -12.313 1.221 5.188 1.00 96.38 105 ALA A C 1
ATOM 828 O O . ALA A 1 105 ? -12.889 0.254 5.687 1.00 96.38 105 ALA A O 1
ATOM 829 N N . TRP A 1 106 ? -11.424 1.935 5.859 1.00 97.81 106 TRP A N 1
ATOM 830 C CA . TRP A 1 106 ? -11.146 1.795 7.279 1.00 97.81 106 TRP A CA 1
ATOM 831 C C . TRP A 1 106 ? -10.692 3.141 7.826 1.00 97.81 106 TRP A C 1
ATOM 833 O O . TRP A 1 106 ? -10.348 4.054 7.076 1.00 97.81 106 TRP A O 1
ATOM 843 N N . ARG A 1 107 ? -10.692 3.266 9.149 1.00 97.56 107 ARG A N 1
ATOM 844 C CA . ARG A 1 107 ? -10.160 4.436 9.842 1.00 97.56 107 ARG A CA 1
ATOM 845 C C . ARG A 1 107 ? -9.255 4.033 10.985 1.00 97.56 107 ARG A C 1
ATOM 847 O O . ARG A 1 107 ? -9.487 3.014 11.633 1.00 97.56 107 ARG A O 1
ATOM 854 N N . TRP A 1 108 ? -8.303 4.907 11.261 1.00 97.44 108 TRP A 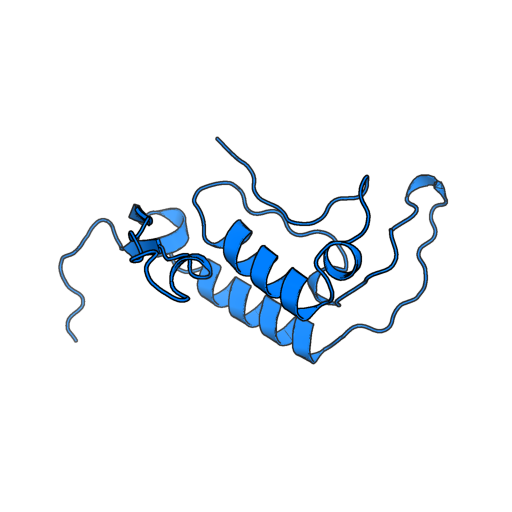N 1
ATOM 855 C CA . TRP A 1 108 ? -7.603 4.984 12.532 1.00 97.44 108 TRP A CA 1
ATOM 856 C C . TRP A 1 108 ? -8.124 6.195 13.303 1.00 97.44 108 TRP A C 1
ATOM 858 O O . TRP A 1 108 ? -8.407 7.237 12.713 1.00 97.44 108 TRP A O 1
ATOM 868 N N . ALA A 1 109 ? -8.275 6.058 14.614 1.00 96.50 109 ALA A N 1
ATOM 869 C CA . ALA A 1 109 ? -8.596 7.165 15.508 1.00 96.50 109 ALA A CA 1
ATOM 870 C C . ALA A 1 109 ? -7.763 7.042 16.782 1.00 96.50 109 ALA A C 1
ATOM 872 O O . ALA A 1 109 ? -7.529 5.927 17.248 1.00 96.50 109 ALA A O 1
ATOM 873 N N . SER A 1 110 ? -7.330 8.168 17.355 1.00 93.31 110 SER A N 1
ATOM 874 C CA . SER A 1 110 ? -6.685 8.142 18.672 1.00 93.31 110 SER A CA 1
ATOM 875 C C . SER A 1 110 ? -7.642 7.522 19.695 1.00 93.31 110 SER A C 1
ATOM 877 O O . SER A 1 110 ? -8.860 7.696 19.588 1.00 93.31 110 SER A O 1
ATOM 879 N N . ARG A 1 111 ? -7.102 6.789 20.675 1.00 81.69 111 ARG A N 1
ATOM 880 C CA . ARG A 1 111 ? -7.898 6.245 21.791 1.00 81.69 111 ARG A CA 1
ATOM 881 C C . ARG A 1 111 ? -8.580 7.367 22.577 1.00 81.69 111 ARG A C 1
ATOM 883 O O . ARG A 1 111 ? -9.718 7.203 23.011 1.00 81.69 111 ARG A O 1
ATOM 890 N N . ASP A 1 112 ? -7.935 8.528 22.633 1.00 70.56 112 ASP A N 1
ATOM 891 C CA . ASP A 1 112 ? -8.449 9.736 23.263 1.00 70.56 112 ASP A CA 1
ATOM 892 C C . ASP A 1 112 ? -9.289 10.542 22.273 1.00 70.56 112 ASP A C 1
ATOM 894 O O . ASP A 1 112 ? -8.879 11.594 21.788 1.00 70.56 112 ASP A O 1
ATOM 898 N N . GLY A 1 113 ? -10.507 10.093 21.975 1.00 54.78 113 GLY A N 1
ATOM 899 C CA . GLY A 1 113 ? -11.487 10.874 21.203 1.00 54.78 113 GLY A CA 1
ATOM 900 C C . GLY A 1 113 ? -11.855 12.255 21.794 1.00 54.78 113 GLY A C 1
ATOM 901 O O . GLY A 1 113 ? -12.843 12.846 21.367 1.00 54.78 113 GLY A O 1
ATOM 902 N N . ALA A 1 114 ? -11.099 12.792 22.758 1.00 48.94 114 ALA A N 1
ATOM 903 C CA . ALA A 1 114 ? -11.314 14.069 23.415 1.00 48.94 114 ALA A CA 1
ATOM 904 C C . ALA A 1 114 ? -10.124 15.030 23.206 1.00 48.94 114 ALA A C 1
ATOM 906 O O . ALA A 1 114 ? -9.106 14.956 23.880 1.00 48.94 114 ALA A O 1
ATOM 907 N N . LYS A 1 115 ? -10.352 16.021 22.337 1.00 45.75 115 LYS A N 1
ATOM 908 C CA . LYS A 1 115 ? -9.707 17.348 22.304 1.00 45.75 115 LYS A CA 1
ATOM 909 C C . LYS A 1 115 ? -8.217 17.417 21.918 1.00 45.75 115 LYS A C 1
ATOM 911 O O . LYS A 1 115 ? -7.329 17.469 22.758 1.00 45.75 115 LYS A O 1
ATOM 916 N N . LYS A 1 116 ? -7.993 17.791 20.658 1.00 41.41 116 LYS A N 1
ATOM 917 C CA . LYS A 1 116 ? -7.332 19.079 20.384 1.00 41.41 116 LYS A CA 1
ATOM 918 C C . LYS A 1 116 ? -8.242 19.917 19.488 1.00 41.41 116 LYS A C 1
ATOM 920 O O . LYS A 1 116 ? -8.196 19.817 18.269 1.00 41.41 116 LYS A O 1
ATOM 925 N N . ARG A 1 117 ? -9.126 20.694 20.121 1.00 42.69 117 ARG A N 1
ATOM 926 C CA . ARG A 1 117 ? -9.595 21.952 19.532 1.00 42.69 117 ARG A CA 1
ATOM 927 C C . ARG A 1 117 ? -8.461 22.954 19.753 1.00 42.69 117 ARG A C 1
ATOM 929 O O . ARG A 1 117 ? -7.990 23.052 20.886 1.00 42.69 117 ARG A O 1
ATOM 9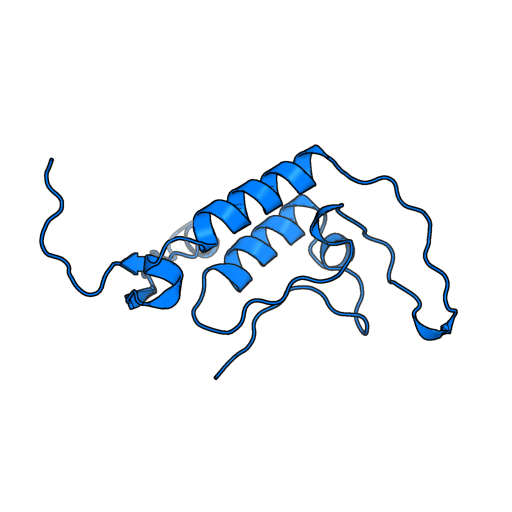36 N N . LEU A 1 118 ? -8.005 23.586 18.675 1.00 36.44 118 LEU A N 1
ATOM 937 C CA . LEU A 1 118 ? -7.339 24.886 18.756 1.00 36.44 118 LEU A CA 1
ATOM 938 C C . LEU A 1 118 ? -8.335 25.917 19.299 1.00 36.44 118 LEU A C 1
ATOM 940 O O . LEU A 1 118 ? -9.547 25.745 19.017 1.00 36.44 118 LEU A O 1
#

Foldseek 3Di:
DDAFDQDDQPDFGNQQVQVHLVSSLVSLLVRLQDDDHRDDDPCNQQRDGGRDPVVVVDDDDDGGDVVSNVVVVVSVVVCPDCLVVQWDKDWDDFDPPDVRVVDTDIDGDHPCPDDDDD